Protein AF-A0A358EJN2-F1 (afdb_monomer)

Radius of gyration: 16.69 Å; Cα contacts (8 Å, |Δi|>4): 147; chains: 1; bounding box: 51×29×37 Å

Secondary structure (DSSP, 8-state):
--TT-TTEEEEEEEE-SS-EEEEEEEE-S------B-GGG-SS--SSPPB--PPP---------SS--EEEEEEEE-SSS--------------

Solvent-accessible surface area (backbone atoms only — not comparable to full-atom values): 6228 Å² total; per-residue (Å²): 53,52,80,72,19,47,58,14,25,39,32,45,33,39,40,54,90,87,52,74,37,62,30,64,38,69,41,74,62,58,57,69,68,70,74,42,64,69,93,74,53,92,58,91,75,92,70,84,72,46,60,85,80,78,90,76,88,57,77,72,70,76,78,75,93,77,77,61,50,77,46,82,40,71,78,39,55,75,40,90,52,60,68,86,85,89,82,86,82,90,78,89,79,135

Foldseek 3Di:
DAPPQAQWKKKKKKDPPVDIWMFIDGHRDDDDFDFDDCVVDPDDDPDDTDTPDDDDDRDDTDDDPDDTDIDMDTPDGRGDDRDDDDDDDDDDDD

Nearest PDB structures (foldseek):
  3ecq-assembly2_B  TM=7.148E-01  e=5.580E+00  Streptococcus pneumoniae R6
  3ecq-assembly1_A  TM=7.156E-01  e=8.319E+00  Streptococcus pneumoniae R6

pLDDT: mean 94.2, std 2.98, range [81.06, 98.19]

Structure (mmCIF, N/CA/C/O backbone):
data_AF-A0A358EJN2-F1
#
_entry.id   AF-A0A358EJN2-F1
#
loop_
_atom_site.group_PDB
_atom_site.id
_atom_site.type_symbol
_atom_site.label_atom_id
_atom_site.label_alt_id
_atom_site.label_comp_id
_atom_site.label_asym_id
_atom_site.label_entity_id
_atom_site.label_seq_id
_atom_site.pdbx_PDB_ins_code
_atom_site.Cartn_x
_atom_site.Cartn_y
_atom_site.Cartn_z
_atom_site.occupancy
_atom_site.B_iso_or_equiv
_atom_site.auth_seq_id
_atom_site.auth_comp_id
_atom_site.auth_asym_id
_atom_site.auth_atom_id
_atom_site.pdbx_PDB_model_num
ATOM 1 N N . LEU A 1 1 ? -6.645 1.590 6.924 1.00 88.88 1 LEU A N 1
ATOM 2 C CA . LEU A 1 1 ? -5.635 1.157 7.912 1.00 88.88 1 LEU A CA 1
ATOM 3 C C . LEU A 1 1 ? -6.368 0.971 9.229 1.00 88.88 1 LEU A C 1
ATOM 5 O O . LEU A 1 1 ? -7.004 1.938 9.638 1.00 88.88 1 LEU A O 1
ATOM 9 N N . PRO A 1 2 ? -6.369 -0.218 9.838 1.00 91.12 2 PRO A N 1
ATOM 10 C CA . PRO A 1 2 ? -7.015 -0.416 11.133 1.00 91.12 2 PRO A CA 1
ATOM 11 C C . PRO A 1 2 ? -6.390 0.459 12.226 1.00 91.12 2 PRO A C 1
ATOM 13 O O . PRO A 1 2 ? -5.247 0.906 12.103 1.00 91.12 2 PRO A O 1
ATOM 16 N N . LYS A 1 3 ? -7.147 0.735 13.289 1.00 92.12 3 LYS A N 1
ATOM 17 C CA . LYS A 1 3 ? -6.626 1.487 14.437 1.00 92.12 3 LYS A CA 1
ATOM 18 C C . LYS A 1 3 ? -5.578 0.651 15.184 1.00 92.12 3 LYS A C 1
ATOM 20 O O . LYS A 1 3 ? -5.843 -0.503 15.507 1.00 92.12 3 LYS A O 1
ATOM 25 N N . GLY A 1 4 ? -4.430 1.245 15.504 1.00 92.38 4 GLY A N 1
ATOM 26 C CA . GLY A 1 4 ? -3.290 0.578 16.146 1.00 92.38 4 GLY A CA 1
ATOM 27 C C . GLY A 1 4 ? -2.199 0.110 15.176 1.00 92.38 4 GLY A C 1
ATOM 28 O O . GLY A 1 4 ? -1.147 -0.323 15.636 1.00 92.38 4 GLY A O 1
ATOM 29 N N . ASP A 1 5 ? -2.428 0.215 13.864 1.00 93.31 5 ASP A N 1
ATOM 30 C CA . ASP A 1 5 ? -1.445 -0.116 12.823 1.00 93.31 5 ASP A CA 1
ATOM 31 C C . ASP A 1 5 ? -0.798 1.150 12.207 1.00 93.31 5 ASP A C 1
ATOM 33 O O . ASP A 1 5 ? -0.106 1.077 11.185 1.00 93.31 5 ASP A O 1
ATOM 37 N N . GLU A 1 6 ? -1.026 2.336 12.791 1.00 95.25 6 GLU A N 1
ATOM 38 C CA . GLU A 1 6 ? -0.398 3.591 12.367 1.00 95.25 6 GLU A CA 1
ATOM 39 C C . GLU A 1 6 ? 1.133 3.497 12.364 1.00 95.25 6 GLU A C 1
ATOM 41 O O . GLU A 1 6 ? 1.748 2.900 13.242 1.00 95.25 6 GLU A O 1
ATOM 46 N N . GLY A 1 7 ? 1.755 4.110 11.357 1.00 95.50 7 GLY A N 1
ATOM 47 C CA . GLY A 1 7 ? 3.193 3.994 11.112 1.00 95.50 7 GLY A CA 1
ATOM 48 C C . GLY A 1 7 ? 3.559 2.840 10.178 1.00 95.50 7 GLY A C 1
ATOM 49 O O . GLY A 1 7 ? 4.719 2.724 9.800 1.00 95.50 7 GLY A O 1
ATOM 50 N N . THR A 1 8 ? 2.589 2.028 9.739 1.00 96.88 8 THR A N 1
ATOM 51 C CA . THR A 1 8 ? 2.814 1.003 8.709 1.00 96.88 8 THR A CA 1
ATOM 52 C C . THR A 1 8 ? 3.477 1.604 7.467 1.00 96.88 8 THR A C 1
ATOM 54 O O . THR A 1 8 ? 2.940 2.530 6.849 1.00 96.88 8 THR A O 1
ATOM 57 N N . ALA A 1 9 ? 4.625 1.053 7.073 1.00 97.31 9 ALA A N 1
ATOM 58 C CA . ALA A 1 9 ? 5.371 1.470 5.891 1.00 97.31 9 ALA A CA 1
ATOM 59 C C . ALA A 1 9 ? 5.157 0.473 4.751 1.00 97.31 9 ALA A C 1
ATOM 61 O O . ALA A 1 9 ? 5.353 -0.731 4.914 1.00 97.31 9 ALA A O 1
ATOM 62 N N . VAL A 1 10 ? 4.770 0.970 3.578 1.00 97.12 10 VAL A N 1
ATOM 63 C CA . VAL A 1 10 ? 4.429 0.144 2.414 1.00 97.12 10 VAL A CA 1
ATOM 64 C C . VAL A 1 10 ? 5.190 0.638 1.202 1.00 97.12 10 VAL A C 1
ATOM 66 O O . VAL A 1 10 ? 5.200 1.831 0.907 1.00 97.12 10 VAL A O 1
ATOM 69 N N . GLN A 1 11 ? 5.791 -0.294 0.479 1.00 97.88 11 GLN A N 1
ATOM 70 C CA . GLN A 1 11 ? 6.533 -0.043 -0.740 1.00 97.88 11 GLN A CA 1
ATOM 71 C C . GLN A 1 11 ? 5.833 -0.685 -1.932 1.00 97.88 11 GLN A C 1
ATOM 73 O O . GLN A 1 11 ? 5.416 -1.840 -1.865 1.00 97.88 11 GLN A O 1
ATOM 78 N N . ILE A 1 12 ? 5.746 0.059 -3.033 1.00 97.56 12 ILE A N 1
ATOM 79 C CA . ILE A 1 12 ? 5.513 -0.503 -4.362 1.00 97.56 12 ILE A CA 1
ATOM 80 C C . ILE A 1 12 ? 6.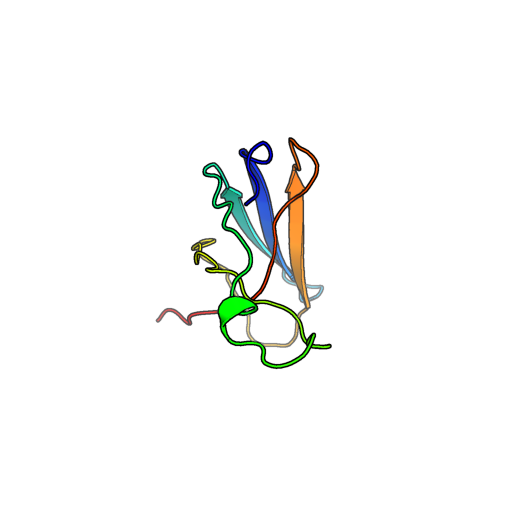852 -0.484 -5.100 1.00 97.56 12 ILE A C 1
ATOM 82 O O . ILE A 1 12 ? 7.498 0.563 -5.189 1.00 97.56 12 ILE A O 1
ATOM 86 N N . SER A 1 13 ? 7.290 -1.635 -5.594 1.00 97.94 13 SER A N 1
ATOM 87 C CA . SER A 1 13 ? 8.493 -1.765 -6.414 1.00 97.94 13 SER A CA 1
ATOM 88 C C . SER A 1 13 ? 8.159 -2.329 -7.787 1.00 97.94 13 SER A C 1
ATOM 90 O O . SER A 1 13 ? 7.190 -3.066 -7.948 1.00 97.94 13 SER A O 1
ATOM 92 N N . TYR A 1 14 ? 8.958 -1.956 -8.778 1.00 98.19 14 TYR A N 1
ATOM 93 C CA . TYR A 1 14 ? 8.939 -2.468 -10.138 1.00 98.19 14 TYR A CA 1
ATOM 94 C C . TYR A 1 14 ? 10.310 -3.057 -10.452 1.00 98.19 14 TYR A C 1
ATOM 96 O O . TYR A 1 14 ? 11.311 -2.364 -10.273 1.00 98.19 14 TYR A O 1
ATOM 104 N N . ASP A 1 15 ? 10.359 -4.301 -10.918 1.00 98.06 15 ASP A N 1
ATOM 105 C CA . ASP A 1 15 ? 11.606 -5.007 -11.224 1.00 98.06 15 ASP A CA 1
ATOM 106 C C . ASP A 1 15 ? 11.547 -5.680 -12.605 1.00 98.06 15 ASP A C 1
ATOM 108 O O . ASP A 1 15 ? 10.616 -6.424 -12.916 1.00 98.06 15 ASP A O 1
ATOM 112 N N . MET A 1 16 ? 12.548 -5.405 -13.441 1.00 97.69 16 MET A N 1
ATOM 113 C CA . MET A 1 16 ? 12.736 -5.970 -14.783 1.00 97.69 16 MET A CA 1
ATOM 114 C C . MET A 1 16 ? 13.979 -6.878 -14.885 1.00 97.69 16 MET A C 1
ATOM 116 O O . MET A 1 16 ? 14.374 -7.251 -15.988 1.00 97.69 16 MET A O 1
ATOM 120 N N . GLY A 1 17 ? 14.661 -7.178 -13.777 1.00 97.00 17 GLY A N 1
ATOM 121 C CA . GLY A 1 17 ? 15.911 -7.948 -13.707 1.00 97.00 17 GLY A CA 1
ATOM 122 C C . GLY A 1 17 ? 17.183 -7.133 -13.983 1.00 97.00 17 GLY A C 1
ATOM 123 O O . GLY A 1 17 ? 18.222 -7.397 -13.388 1.00 97.00 17 GLY A O 1
ATOM 124 N N . TYR A 1 18 ? 17.112 -6.114 -14.844 1.00 95.88 18 TYR A N 1
ATOM 125 C CA . TYR A 1 18 ? 18.217 -5.174 -15.132 1.00 95.88 18 TYR A CA 1
ATOM 126 C C . TYR A 1 18 ? 17.903 -3.724 -14.733 1.00 95.88 18 TYR A C 1
ATOM 128 O O . TYR A 1 18 ? 18.736 -2.827 -14.868 1.00 95.88 18 TYR A O 1
ATOM 136 N N . TYR A 1 19 ? 16.672 -3.467 -14.296 1.00 97.56 19 TYR A N 1
ATOM 137 C CA . TYR A 1 19 ? 16.214 -2.167 -13.834 1.00 97.56 19 TYR A CA 1
ATOM 138 C C . TYR A 1 19 ? 15.192 -2.367 -12.726 1.00 97.56 19 TYR A C 1
ATOM 140 O O . TYR A 1 19 ? 14.258 -3.151 -12.889 1.00 97.56 19 TYR A O 1
ATOM 148 N N . SER A 1 20 ? 15.344 -1.605 -11.648 1.00 97.25 20 SER A N 1
ATOM 149 C CA . SER A 1 20 ? 14.383 -1.567 -10.558 1.00 97.25 20 SER A CA 1
ATOM 150 C C . SER A 1 20 ? 14.064 -0.133 -10.159 1.00 97.25 20 SER A C 1
ATOM 152 O O . SER A 1 20 ? 14.948 0.728 -10.133 1.00 97.25 20 SER A O 1
ATOM 154 N N . SER A 1 21 ? 12.817 0.117 -9.789 1.00 97.88 21 SER A N 1
ATOM 155 C CA . SER A 1 21 ? 12.390 1.356 -9.145 1.00 97.88 21 SER A CA 1
ATOM 156 C C . SER A 1 21 ? 11.431 1.036 -8.008 1.00 97.88 21 SER A C 1
ATOM 158 O O . SER A 1 21 ? 10.782 -0.008 -8.001 1.00 97.88 21 SER A O 1
ATOM 160 N N . ALA A 1 22 ? 11.356 1.910 -7.012 1.00 97.94 22 ALA A N 1
ATOM 161 C CA . ALA A 1 22 ? 10.440 1.735 -5.900 1.00 97.94 22 ALA A CA 1
ATOM 162 C C . ALA A 1 22 ? 10.040 3.086 -5.318 1.00 97.94 22 ALA A C 1
ATOM 164 O O . ALA A 1 22 ? 10.797 4.053 -5.400 1.00 97.94 22 ALA A O 1
ATOM 165 N N . THR A 1 23 ? 8.867 3.129 -4.698 1.00 98.06 23 THR A N 1
ATOM 166 C CA . THR A 1 23 ? 8.449 4.235 -3.836 1.00 98.06 23 THR A CA 1
ATOM 167 C C . THR A 1 23 ? 7.791 3.682 -2.584 1.00 98.06 23 THR A C 1
ATOM 169 O O . THR A 1 23 ? 7.129 2.641 -2.622 1.00 98.06 23 THR A O 1
ATOM 172 N N . THR A 1 24 ? 7.990 4.379 -1.473 1.00 97.88 24 THR A N 1
ATOM 173 C CA . THR A 1 24 ? 7.523 3.973 -0.149 1.00 97.88 24 THR A CA 1
ATOM 174 C C . THR A 1 24 ? 6.647 5.072 0.431 1.00 97.88 24 THR A C 1
ATOM 176 O O . THR A 1 24 ? 6.957 6.255 0.305 1.00 97.88 24 THR A O 1
ATOM 179 N N . VAL A 1 25 ? 5.569 4.681 1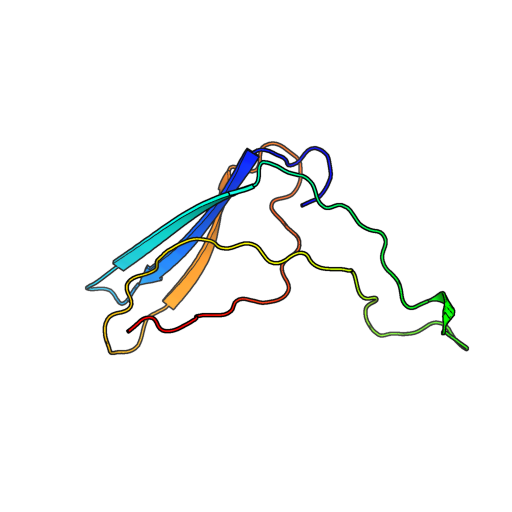.105 1.00 97.00 25 VAL A N 1
ATOM 180 C CA . VAL A 1 25 ? 4.717 5.583 1.880 1.00 97.00 25 VAL A CA 1
ATOM 181 C C . VAL A 1 25 ? 4.529 5.037 3.289 1.00 97.00 25 VAL A C 1
ATOM 183 O O . VAL A 1 25 ? 4.361 3.832 3.480 1.00 97.00 25 VAL A O 1
ATOM 186 N N . THR A 1 26 ? 4.519 5.935 4.270 1.00 97.00 26 THR A N 1
ATOM 187 C CA . THR A 1 26 ? 4.171 5.609 5.656 1.00 97.00 26 THR A CA 1
ATOM 188 C C . THR A 1 26 ? 2.740 6.045 5.943 1.00 97.00 26 THR A C 1
ATOM 190 O O . THR A 1 26 ? 2.356 7.198 5.725 1.00 97.00 26 THR A O 1
ATOM 193 N N . LEU A 1 27 ? 1.930 5.114 6.434 1.00 95.31 27 LEU A N 1
ATOM 194 C CA . LEU A 1 27 ? 0.518 5.311 6.723 1.00 95.31 27 LEU A CA 1
ATOM 195 C C . LEU A 1 27 ? 0.338 5.737 8.183 1.00 95.31 27 LEU A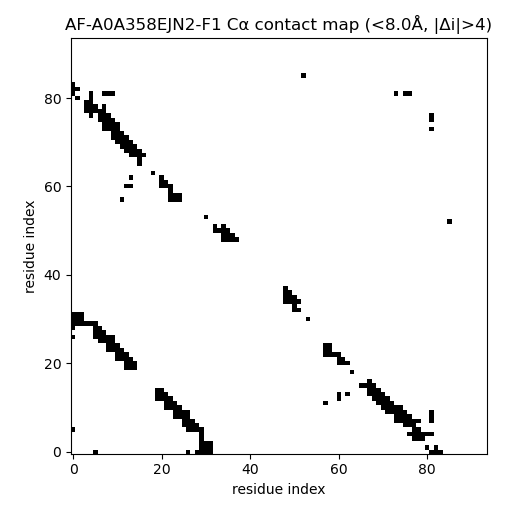 C 1
ATOM 197 O O . LEU A 1 27 ? 0.198 4.916 9.081 1.00 95.31 27 LEU A O 1
ATOM 201 N N . ASN A 1 28 ? 0.316 7.047 8.425 1.00 94.81 28 ASN A N 1
ATOM 202 C CA . ASN A 1 28 ? 0.259 7.608 9.785 1.00 94.81 28 ASN A CA 1
ATOM 203 C C . ASN A 1 28 ? -1.159 7.853 10.320 1.00 94.81 28 ASN A C 1
ATOM 205 O O . ASN A 1 28 ? -1.324 8.391 11.411 1.00 94.81 28 ASN A O 1
ATOM 209 N N . LYS A 1 29 ? -2.197 7.544 9.538 1.00 94.00 29 LYS A N 1
ATOM 210 C CA . LYS A 1 29 ? -3.591 7.772 9.929 1.00 94.00 29 LYS A CA 1
ATOM 211 C C . LYS A 1 29 ? -4.396 6.503 9.725 1.00 94.00 29 LYS A C 1
ATOM 213 O O . LYS A 1 29 ? -4.491 6.012 8.597 1.00 94.00 29 LYS A O 1
ATOM 218 N N . ALA A 1 30 ? -5.018 6.025 10.799 1.00 93.75 30 ALA A N 1
ATOM 219 C CA . ALA A 1 30 ? -6.030 4.993 10.700 1.00 93.75 30 ALA A CA 1
ATOM 220 C C . ALA A 1 30 ? -7.228 5.478 9.866 1.00 93.75 30 ALA A C 1
ATOM 222 O O . ALA A 1 30 ? -7.587 6.656 9.826 1.00 93.75 30 ALA A O 1
ATOM 223 N N . HIS A 1 31 ? -7.831 4.522 9.178 1.00 94.31 31 HIS A N 1
ATOM 224 C CA . HIS A 1 31 ? -9.090 4.617 8.457 1.00 94.31 31 HIS A CA 1
ATOM 225 C C . HIS A 1 31 ? -9.756 3.259 8.624 1.00 94.31 31 HIS A C 1
ATOM 227 O O . HIS A 1 31 ? -9.591 2.367 7.785 1.00 94.31 31 HIS A O 1
ATOM 233 N N . ASP A 1 32 ? -10.376 3.100 9.787 1.00 91.12 32 ASP A N 1
ATOM 234 C CA . ASP A 1 32 ? -11.074 1.896 10.204 1.00 91.12 32 ASP A CA 1
ATOM 235 C C . ASP A 1 32 ? -12.571 2.178 10.114 1.00 91.12 32 ASP A C 1
ATOM 237 O O . ASP A 1 32 ? -13.102 3.033 10.827 1.00 91.12 32 ASP A O 1
ATOM 241 N N . VAL A 1 33 ? -13.219 1.543 9.143 1.00 91.94 33 VAL A N 1
ATOM 242 C CA . VAL A 1 33 ? -14.626 1.771 8.817 1.00 91.94 33 VAL A CA 1
ATOM 243 C C . VAL A 1 33 ? -15.363 0.437 8.809 1.00 91.94 33 VAL A C 1
ATOM 245 O O . VAL A 1 33 ? -14.814 -0.565 8.330 1.00 91.94 33 VAL A O 1
ATOM 248 N N . PRO A 1 34 ? -16.606 0.399 9.317 1.00 91.25 34 PRO A N 1
ATOM 249 C CA . PRO A 1 34 ? -17.393 -0.820 9.316 1.00 91.25 34 PRO A CA 1
ATOM 250 C C . PRO A 1 34 ? -17.657 -1.296 7.885 1.00 91.25 34 PRO A C 1
ATOM 252 O O . PRO A 1 34 ? -17.731 -0.511 6.935 1.00 91.25 34 PRO A 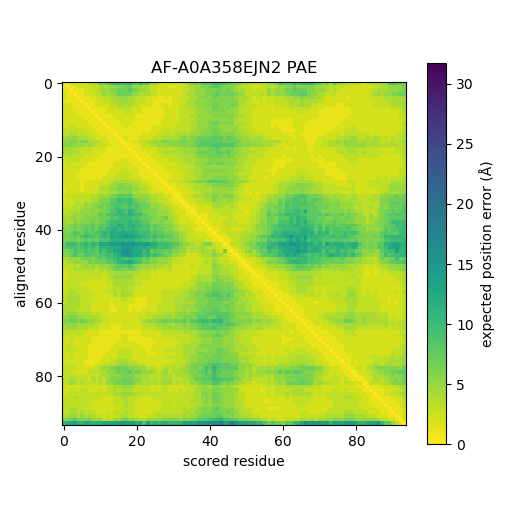O 1
ATOM 255 N N . VAL A 1 35 ? -17.820 -2.610 7.737 1.00 92.00 35 VAL A N 1
ATOM 256 C CA . VAL A 1 35 ? -18.382 -3.183 6.512 1.00 92.00 35 VAL A CA 1
ATOM 257 C C . VAL A 1 35 ? -19.841 -2.751 6.367 1.00 92.00 35 VAL A C 1
ATOM 259 O O . VAL A 1 35 ? -20.555 -2.615 7.358 1.00 92.00 35 VAL A O 1
ATOM 262 N N . ARG A 1 36 ? -20.287 -2.545 5.128 1.00 90.69 36 ARG A N 1
ATOM 263 C CA . ARG A 1 36 ? -21.663 -2.165 4.794 1.00 90.69 36 ARG A CA 1
ATOM 264 C C . ARG A 1 36 ? -22.221 -3.013 3.658 1.00 90.69 36 ARG A C 1
ATOM 266 O O . ARG A 1 36 ? -21.482 -3.686 2.930 1.00 90.69 36 ARG A O 1
ATOM 273 N N . GLY A 1 37 ? -23.531 -2.939 3.482 1.00 89.88 37 GLY A N 1
ATOM 274 C CA . GLY A 1 37 ? -24.289 -3.606 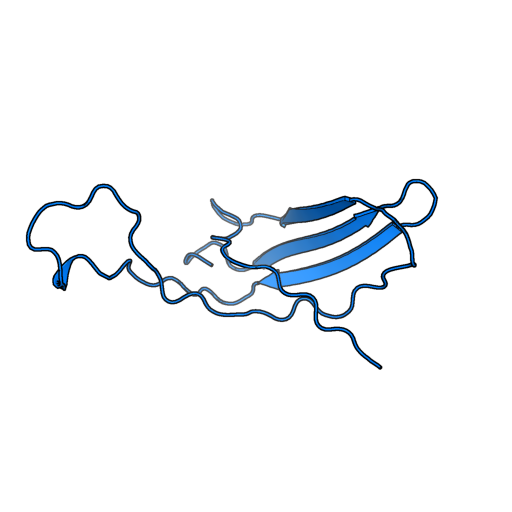2.436 1.00 89.88 37 GLY A CA 1
ATOM 275 C C . GLY A 1 37 ? -25.305 -4.598 2.989 1.00 89.88 37 GLY A C 1
ATOM 276 O O . GLY A 1 37 ? -26.304 -4.823 2.309 1.00 89.88 37 GLY A O 1
ATOM 277 N N . GLN A 1 38 ? -25.081 -5.155 4.185 1.00 91.62 38 GLN A N 1
ATOM 278 C CA . GLN A 1 38 ? -25.979 -6.129 4.820 1.00 91.62 38 GLN A CA 1
ATOM 279 C C . GLN A 1 38 ? -27.380 -5.557 5.066 1.00 91.62 38 GLN A C 1
ATOM 281 O O . GLN A 1 38 ? -28.364 -6.279 5.005 1.00 91.62 38 GLN A O 1
ATOM 286 N N . GLU A 1 39 ? -27.494 -4.250 5.289 1.00 91.62 39 GLU A N 1
ATOM 287 C CA . GLU A 1 39 ? -28.767 -3.552 5.475 1.00 91.62 39 GLU A CA 1
ATOM 288 C C . GLU A 1 39 ? -29.725 -3.679 4.277 1.00 91.62 39 GLU A C 1
ATOM 290 O O . GLU A 1 39 ? -30.925 -3.474 4.426 1.00 91.62 39 GLU A O 1
ATOM 295 N N . ASN A 1 40 ? -29.207 -4.050 3.101 1.00 90.88 40 ASN A N 1
ATOM 296 C CA . ASN A 1 40 ? -29.989 -4.261 1.882 1.00 90.88 40 ASN A CA 1
ATOM 297 C C . ASN A 1 40 ? -30.264 -5.749 1.595 1.00 90.88 40 ASN A C 1
ATOM 299 O O . ASN A 1 40 ? -30.886 -6.075 0.581 1.00 90.88 40 ASN A O 1
ATOM 303 N N . ASP A 1 41 ? -29.785 -6.660 2.448 1.00 92.62 41 ASP A N 1
ATOM 304 C CA . ASP A 1 41 ? -29.950 -8.097 2.250 1.00 92.62 41 ASP A CA 1
ATOM 305 C C . ASP A 1 41 ? -31.359 -8.566 2.584 1.00 92.62 41 ASP A C 1
ATOM 307 O O . ASP A 1 41 ? -31.874 -8.355 3.679 1.00 92.62 41 ASP A O 1
ATOM 311 N N . ARG A 1 42 ? -31.961 -9.296 1.643 1.00 93.12 42 ARG A N 1
ATOM 312 C CA . ARG A 1 42 ? -33.201 -10.053 1.881 1.00 93.12 42 ARG A CA 1
ATOM 313 C C . ARG A 1 42 ? -32.926 -11.461 2.406 1.00 93.12 42 ARG A C 1
ATOM 315 O O . ARG A 1 42 ? -33.787 -12.065 3.034 1.00 93.12 42 ARG A O 1
ATOM 322 N N . VAL A 1 43 ? -31.733 -11.979 2.127 1.00 93.62 43 VAL A N 1
ATOM 323 C CA . VAL A 1 43 ? -31.210 -13.272 2.578 1.00 93.62 43 VAL A CA 1
ATOM 324 C C . VAL A 1 43 ? -29.726 -13.110 2.872 1.00 93.62 43 VAL A C 1
ATOM 326 O O . VAL A 1 43 ? -29.081 -12.217 2.327 1.00 93.62 43 VAL A O 1
ATOM 329 N N . LYS A 1 44 ? -29.164 -13.980 3.713 1.00 90.88 44 LYS A N 1
ATOM 330 C CA . LYS A 1 44 ? -27.725 -13.975 3.983 1.00 90.88 44 LYS A CA 1
ATOM 331 C C . LYS A 1 44 ? -26.953 -14.177 2.673 1.00 90.88 44 LYS A C 1
ATOM 333 O 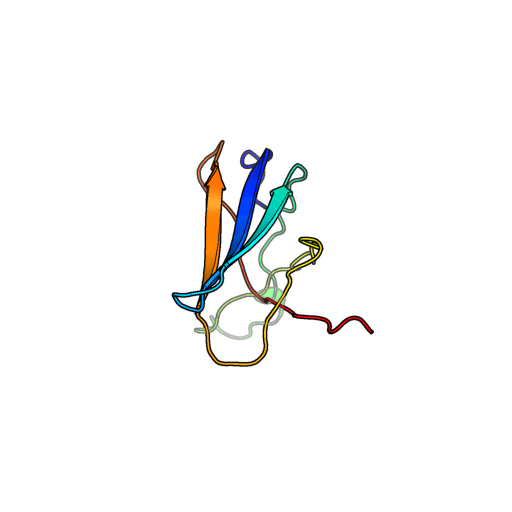O . LYS A 1 44 ? -27.095 -15.221 2.039 1.00 90.88 44 LYS A O 1
ATOM 338 N N . ARG A 1 45 ? -26.150 -13.185 2.287 1.00 92.12 45 ARG A N 1
ATOM 339 C CA . ARG A 1 45 ? -25.336 -13.229 1.066 1.00 92.12 45 ARG A CA 1
ATOM 340 C C . ARG A 1 45 ? -24.130 -14.163 1.193 1.00 92.12 45 ARG A C 1
ATOM 342 O O . ARG A 1 45 ? -23.650 -14.425 2.299 1.00 92.12 45 ARG A O 1
ATOM 349 N N . MET A 1 46 ? -23.643 -14.634 0.048 1.00 91.12 46 MET A N 1
ATOM 350 C CA . MET A 1 46 ? -22.396 -15.406 -0.086 1.00 91.12 46 MET A CA 1
ATOM 351 C C . MET A 1 46 ? -21.221 -14.510 -0.507 1.00 91.12 46 MET A C 1
ATOM 353 O O . MET A 1 46 ? -20.058 -14.872 -0.349 1.00 91.12 46 MET A O 1
ATOM 357 N N . GLU A 1 47 ? -21.530 -13.338 -1.051 1.00 89.12 47 GLU A N 1
ATOM 358 C CA . 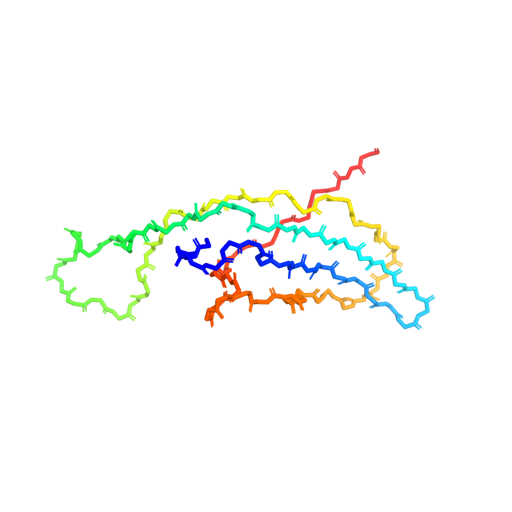GLU A 1 47 ? -20.598 -12.341 -1.546 1.00 89.12 47 GLU A CA 1
ATOM 359 C C . GLU A 1 47 ? -20.010 -11.491 -0.415 1.00 89.12 47 GLU A C 1
ATOM 361 O O . GLU A 1 47 ? -20.610 -11.294 0.645 1.00 89.12 47 GLU A O 1
ATOM 366 N N . SER A 1 48 ? -18.836 -10.915 -0.671 1.00 87.50 48 SER A N 1
ATOM 367 C CA . SER A 1 48 ? -18.171 -10.022 0.274 1.00 87.50 48 SER A CA 1
ATOM 368 C C . SER A 1 48 ? -18.933 -8.709 0.472 1.00 87.50 48 SER A C 1
ATOM 370 O O . SER A 1 48 ? -19.439 -8.097 -0.471 1.00 87.50 48 SER A O 1
ATOM 372 N N . TYR A 1 49 ? -18.941 -8.223 1.712 1.00 89.88 49 TYR A N 1
ATOM 373 C CA . TYR A 1 49 ? -19.356 -6.858 2.023 1.00 89.88 49 TYR A CA 1
ATOM 374 C C . TYR A 1 49 ? -18.340 -5.832 1.518 1.00 89.88 49 TYR A C 1
ATOM 376 O O . TYR A 1 49 ? -17.185 -6.149 1.225 1.00 89.88 49 TYR A O 1
ATOM 384 N N . VAL A 1 50 ? -18.769 -4.574 1.443 1.00 90.25 50 VAL A N 1
ATOM 385 C CA . VAL A 1 50 ? -17.914 -3.468 1.003 1.00 90.25 50 VAL A CA 1
ATOM 386 C C . VAL A 1 50 ? -17.532 -2.580 2.178 1.00 90.25 50 VAL A C 1
ATOM 388 O O . VAL A 1 50 ? -18.293 -2.418 3.127 1.00 90.25 50 VAL A O 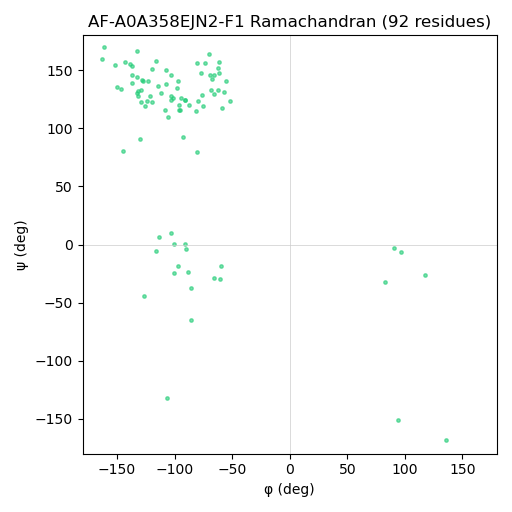1
ATOM 391 N N . LYS A 1 51 ? -16.356 -1.966 2.087 1.00 92.25 51 LYS A N 1
ATOM 392 C CA . LYS A 1 51 ? -15.913 -0.888 2.975 1.00 92.25 51 LYS A CA 1
ATOM 393 C C . LYS A 1 51 ? -15.731 0.391 2.177 1.00 92.25 51 LYS A C 1
ATOM 395 O O . LYS A 1 51 ? -15.537 0.351 0.957 1.00 92.25 51 LYS A O 1
ATOM 400 N N . ASP A 1 52 ? -15.782 1.519 2.867 1.00 92.81 52 ASP A N 1
ATOM 401 C CA . ASP A 1 52 ? -15.468 2.813 2.273 1.00 92.81 52 ASP A CA 1
ATOM 402 C C . ASP A 1 52 ? -13.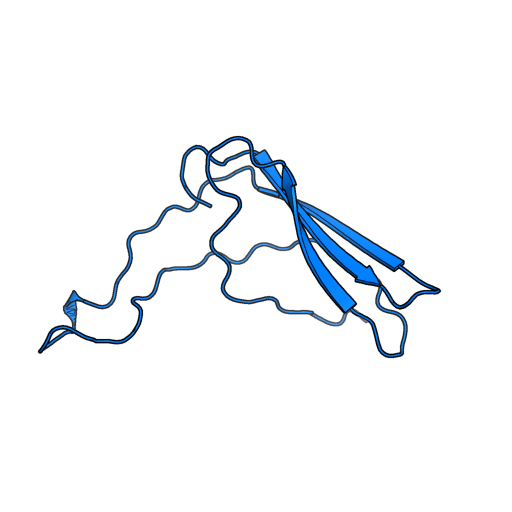945 3.013 2.221 1.00 92.81 52 ASP A C 1
ATOM 404 O O . ASP A 1 52 ? -13.343 3.604 3.114 1.00 92.81 52 ASP A O 1
ATOM 408 N N . PHE A 1 53 ? -13.290 2.407 1.227 1.00 92.75 53 PHE A N 1
ATOM 409 C CA . PHE A 1 53 ? -11.833 2.460 1.080 1.00 92.75 53 PHE A CA 1
ATOM 410 C C . PHE A 1 53 ? -11.358 3.881 0.770 1.00 92.75 53 PHE A C 1
ATOM 412 O O . PHE A 1 53 ? -11.811 4.505 -0.187 1.00 92.75 53 PHE A O 1
ATOM 419 N N . LYS A 1 54 ? -10.368 4.357 1.528 1.00 93.06 54 LYS A N 1
ATOM 420 C CA . LYS A 1 54 ? -9.752 5.665 1.309 1.00 93.06 54 LYS A CA 1
ATOM 421 C C . LYS A 1 54 ? -8.544 5.560 0.366 1.00 93.06 54 LYS A C 1
ATOM 423 O O . LYS A 1 54 ? -7.622 4.804 0.678 1.00 93.06 54 LYS A O 1
ATOM 428 N N . PRO A 1 55 ? -8.503 6.314 -0.749 1.00 94.38 55 PRO A N 1
ATOM 429 C CA . PRO A 1 55 ? -7.341 6.331 -1.631 1.00 94.38 55 PRO A CA 1
ATOM 430 C C . PRO A 1 55 ? -6.150 7.028 -0.962 1.00 94.38 55 PRO A C 1
ATOM 432 O O . PRO A 1 55 ? -6.316 8.001 -0.223 1.00 94.38 55 PRO A O 1
ATOM 435 N N . ILE A 1 56 ? -4.942 6.542 -1.253 1.00 93.88 56 ILE A N 1
ATOM 436 C CA . ILE A 1 56 ? -3.680 7.107 -0.763 1.00 93.88 56 ILE A CA 1
ATOM 437 C C . ILE A 1 56 ? -2.717 7.226 -1.942 1.00 93.88 56 ILE A C 1
ATOM 439 O O . ILE A 1 56 ? -2.530 6.271 -2.693 1.00 93.88 56 ILE A O 1
ATOM 443 N N . SER A 1 57 ? -2.108 8.402 -2.105 1.00 94.50 57 SER A N 1
ATOM 444 C CA . SER A 1 57 ? -1.033 8.595 -3.079 1.00 94.50 57 SER A CA 1
ATOM 445 C C . SER A 1 57 ? 0.278 8.057 -2.508 1.00 94.50 57 SER A C 1
ATOM 447 O O . SER A 1 57 ? 0.698 8.484 -1.435 1.00 94.50 57 SER A O 1
ATOM 449 N N . MET A 1 58 ? 0.918 7.129 -3.223 1.00 94.69 58 MET A N 1
ATOM 450 C CA . MET A 1 58 ? 2.220 6.554 -2.843 1.00 94.69 58 MET A CA 1
ATOM 451 C C . MET A 1 58 ? 3.418 7.336 -3.411 1.00 94.69 58 MET A C 1
ATOM 453 O O . MET A 1 58 ? 4.566 6.993 -3.134 1.00 94.69 58 MET A O 1
ATOM 457 N N . GLY A 1 59 ? 3.162 8.367 -4.221 1.00 95.12 59 GLY A N 1
ATOM 458 C CA . GLY A 1 59 ? 4.192 9.151 -4.899 1.00 95.12 59 GLY A CA 1
ATOM 459 C C . GLY A 1 59 ? 4.496 8.660 -6.314 1.00 95.12 59 GLY A C 1
ATOM 460 O O . GLY A 1 59 ? 3.617 8.153 -7.011 1.00 95.12 59 GLY A O 1
ATOM 461 N N . LEU A 1 60 ? 5.735 8.879 -6.753 1.00 96.25 60 LEU A N 1
ATOM 462 C CA . LEU A 1 60 ? 6.175 8.645 -8.126 1.00 96.25 60 LEU A CA 1
ATOM 463 C C . LEU A 1 60 ? 6.882 7.299 -8.257 1.00 96.25 60 LEU A C 1
ATOM 465 O O . LEU A 1 60 ? 7.755 6.973 -7.458 1.00 96.25 60 LEU A O 1
ATOM 469 N N . LEU A 1 61 ? 6.544 6.548 -9.302 1.00 96.50 61 LEU A N 1
ATOM 470 C CA . LEU A 1 61 ? 7.212 5.301 -9.652 1.00 96.50 61 LEU A CA 1
ATOM 471 C C . LEU A 1 61 ? 7.670 5.376 -11.107 1.00 96.50 61 LEU A C 1
ATOM 473 O O . LEU A 1 61 ? 6.853 5.515 -12.016 1.00 96.50 61 LEU A O 1
ATOM 477 N N . ASN A 1 62 ? 8.979 5.279 -11.325 1.00 96.38 62 ASN A N 1
ATOM 478 C CA . ASN A 1 62 ? 9.558 5.333 -12.663 1.00 96.38 62 ASN A CA 1
ATOM 479 C C . ASN A 1 62 ? 9.455 3.966 -13.339 1.00 96.38 62 ASN A C 1
ATOM 481 O O . ASN A 1 62 ? 10.084 3.002 -12.906 1.00 96.38 62 ASN A O 1
ATOM 485 N N . LEU A 1 63 ? 8.684 3.883 -14.418 1.00 95.69 63 LEU A N 1
ATOM 486 C CA . LEU A 1 63 ? 8.500 2.653 -15.183 1.00 95.69 63 LEU A CA 1
ATOM 487 C C . LEU A 1 63 ? 9.219 2.780 -16.524 1.00 95.69 63 LEU A C 1
ATOM 489 O O . LEU A 1 63 ? 8.859 3.615 -17.352 1.00 95.69 63 LEU A O 1
ATOM 493 N N . LYS A 1 64 ? 10.235 1.943 -16.748 1.00 95.75 64 LYS A N 1
ATOM 494 C CA . LYS A 1 64 ? 10.837 1.797 -18.078 1.00 95.75 64 LYS A CA 1
ATOM 495 C C . LYS A 1 64 ? 9.940 0.942 -18.970 1.00 95.75 64 LYS A C 1
ATOM 497 O O . LYS A 1 64 ? 9.280 0.020 -18.493 1.00 95.75 64 LYS A O 1
ATOM 502 N N . GLN A 1 65 ? 9.952 1.237 -20.270 1.00 95.38 65 GLN A N 1
ATOM 503 C CA . GLN A 1 65 ? 9.237 0.446 -21.267 1.00 95.38 65 GLN A CA 1
ATOM 504 C C . GLN A 1 65 ? 9.685 -1.019 -21.216 1.00 95.38 65 GLN A C 1
ATOM 506 O O . GLN A 1 65 ? 10.878 -1.313 -21.258 1.00 95.38 65 GLN A O 1
ATOM 511 N N . GLY A 1 66 ? 8.713 -1.928 -21.173 1.00 95.12 66 GLY A N 1
ATOM 512 C CA . GLY A 1 66 ? 8.930 -3.369 -21.187 1.00 95.12 66 GLY A CA 1
ATOM 513 C C . GLY A 1 66 ? 8.064 -4.079 -20.154 1.00 95.12 66 GLY A C 1
ATOM 514 O O . GLY A 1 66 ? 7.127 -3.500 -19.608 1.00 95.12 66 GLY A O 1
ATOM 515 N N . LYS A 1 67 ? 8.368 -5.356 -19.917 1.00 96.75 67 LYS A N 1
ATOM 516 C CA . LYS A 1 67 ? 7.707 -6.173 -18.896 1.00 96.75 67 LYS A CA 1
ATOM 517 C C . LYS A 1 67 ? 8.549 -6.183 -17.625 1.00 96.75 67 LYS A C 1
ATOM 519 O O . LYS A 1 67 ? 9.766 -6.318 -17.700 1.00 96.75 67 LYS A O 1
ATOM 524 N N . GLY A 1 68 ? 7.885 -6.114 -16.482 1.00 96.44 68 GLY A N 1
ATOM 525 C CA . GLY A 1 68 ? 8.494 -6.273 -15.169 1.00 96.44 68 GLY A CA 1
ATOM 526 C C . GLY A 1 68 ? 7.435 -6.601 -14.125 1.00 96.44 68 GLY A C 1
ATOM 527 O O . GLY A 1 68 ? 6.234 -6.544 -14.401 1.00 96.44 68 GLY A O 1
ATOM 528 N N . VAL A 1 69 ? 7.884 -6.970 -12.934 1.00 98.06 69 VAL A N 1
ATOM 529 C CA . VAL A 1 69 ? 7.034 -7.369 -11.815 1.00 98.06 69 VAL A CA 1
ATOM 530 C C . VAL A 1 69 ? 6.780 -6.162 -10.926 1.00 98.06 69 VAL A C 1
ATOM 532 O O . VAL A 1 69 ? 7.725 -5.530 -10.461 1.00 98.06 69 VAL A O 1
ATOM 535 N N . LEU A 1 70 ? 5.507 -5.859 -10.669 1.00 97.50 70 LEU A N 1
ATOM 536 C CA . LEU A 1 70 ? 5.110 -4.919 -9.624 1.00 97.50 70 LEU A CA 1
ATOM 537 C C . LEU A 1 70 ? 4.874 -5.675 -8.318 1.00 97.50 70 LEU A C 1
ATOM 539 O O . LEU A 1 70 ? 4.048 -6.585 -8.274 1.00 97.50 70 LEU A O 1
ATOM 543 N N . THR A 1 71 ? 5.565 -5.277 -7.254 1.00 97.56 71 THR A N 1
ATOM 544 C CA . THR A 1 71 ? 5.430 -5.878 -5.923 1.00 97.56 71 THR A CA 1
ATOM 545 C C . THR A 1 71 ? 4.966 -4.829 -4.928 1.00 97.56 71 THR A C 1
ATOM 547 O O . THR A 1 71 ? 5.631 -3.815 -4.740 1.00 97.56 71 THR A O 1
ATOM 550 N N . LEU A 1 72 ? 3.838 -5.083 -4.264 1.00 96.50 72 LEU A N 1
ATOM 551 C CA . LEU A 1 72 ? 3.404 -4.318 -3.099 1.00 96.50 72 LEU A CA 1
ATOM 552 C C . LEU A 1 72 ? 3.849 -5.063 -1.839 1.00 96.50 72 LEU A C 1
ATOM 554 O O . LEU A 1 72 ? 3.457 -6.210 -1.629 1.00 96.50 72 LEU A O 1
ATOM 558 N N . LYS A 1 73 ? 4.666 -4.421 -1.005 1.00 96.62 73 LYS A N 1
ATOM 559 C CA . LYS A 1 73 ? 5.254 -5.030 0.190 1.00 96.62 73 LYS A CA 1
ATOM 560 C C . LYS A 1 73 ? 5.092 -4.118 1.400 1.00 96.62 73 LYS A C 1
ATOM 562 O O . LYS A 1 73 ? 5.431 -2.941 1.338 1.00 96.62 73 LYS A O 1
ATOM 567 N N . ALA A 1 74 ? 4.624 -4.673 2.514 1.00 96.25 74 ALA A N 1
ATOM 568 C CA . ALA A 1 74 ? 4.744 -4.017 3.811 1.00 96.25 74 ALA A CA 1
ATOM 569 C C . ALA A 1 74 ? 6.194 -4.154 4.297 1.00 96.25 74 ALA A C 1
ATOM 571 O O . ALA A 1 74 ? 6.705 -5.268 4.417 1.00 96.25 74 ALA A O 1
ATOM 572 N N . LEU A 1 75 ? 6.866 -3.025 4.503 1.00 97.38 75 LEU A N 1
ATOM 573 C CA . LEU A 1 75 ? 8.224 -2.973 5.040 1.00 97.38 75 LEU A CA 1
ATOM 574 C C . LEU A 1 75 ? 8.209 -2.996 6.567 1.00 97.38 75 LEU A C 1
ATOM 576 O O . LEU A 1 75 ? 9.045 -3.661 7.167 1.00 97.38 75 LEU A O 1
ATOM 580 N N . GLU A 1 76 ? 7.232 -2.320 7.173 1.00 96.69 76 GLU A N 1
ATOM 581 C CA . GLU A 1 76 ? 7.029 -2.303 8.619 1.00 96.69 76 GLU A CA 1
ATOM 582 C C . GLU A 1 76 ? 5.549 -2.448 8.951 1.00 96.69 76 GLU A C 1
ATOM 584 O O . GLU A 1 76 ? 4.696 -1.845 8.296 1.00 96.69 76 GLU A O 1
ATOM 589 N N . ILE A 1 77 ? 5.264 -3.243 9.983 1.00 95.75 77 ILE A N 1
ATOM 590 C CA . ILE A 1 77 ? 3.926 -3.476 10.528 1.00 95.75 77 ILE A CA 1
ATOM 591 C C . ILE A 1 77 ? 4.025 -3.268 12.045 1.00 95.75 77 ILE A C 1
ATOM 593 O O . ILE A 1 77 ? 4.366 -4.211 12.758 1.00 95.75 77 ILE A O 1
ATOM 597 N N . PRO A 1 78 ? 3.800 -2.041 12.547 1.00 94.06 78 PRO A N 1
ATOM 598 C CA . PRO A 1 78 ? 3.931 -1.740 13.974 1.00 94.06 78 PRO A CA 1
ATOM 599 C C . PRO A 1 78 ? 2.906 -2.467 14.851 1.00 94.06 78 PRO A C 1
ATOM 601 O O . PRO A 1 78 ? 3.171 -2.735 16.021 1.00 94.06 78 PRO A O 1
ATOM 604 N N . GLY A 1 79 ? 1.734 -2.766 14.289 1.00 92.44 79 GLY A N 1
ATOM 605 C CA . GLY A 1 79 ? 0.664 -3.476 14.973 1.00 92.44 79 GLY A CA 1
ATOM 606 C C . GLY A 1 79 ? 0.508 -4.913 14.482 1.00 92.44 79 GLY A C 1
ATOM 607 O O . GLY A 1 79 ? 1.465 -5.683 14.414 1.00 92.44 79 GLY A O 1
ATOM 608 N N . LYS A 1 80 ? -0.729 -5.310 14.184 1.00 92.44 80 LYS A N 1
ATOM 609 C CA . LYS A 1 80 ? -1.072 -6.690 13.801 1.00 92.44 80 LYS A CA 1
ATOM 610 C C . LYS A 1 80 ? -1.240 -6.866 12.302 1.00 92.44 80 LYS A C 1
ATOM 612 O O . LYS A 1 80 ? -1.112 -7.987 11.812 1.00 92.44 80 LYS A O 1
ATOM 617 N N . THR A 1 81 ? -1.569 -5.799 11.578 1.00 91.69 81 THR A N 1
ATOM 618 C CA . THR A 1 81 ? -1.834 -5.869 10.139 1.00 91.69 81 THR A CA 1
ATOM 619 C C . THR A 1 81 ? -1.225 -4.685 9.400 1.00 91.69 81 THR A C 1
ATOM 621 O O . THR A 1 81 ? -0.987 -3.637 9.983 1.00 91.69 81 THR A O 1
ATOM 624 N N . ALA A 1 82 ? -0.948 -4.850 8.104 1.00 90.19 82 ALA A N 1
ATOM 625 C CA . ALA A 1 82 ? -0.398 -3.767 7.292 1.00 90.19 82 ALA A CA 1
ATOM 626 C C . ALA A 1 82 ? -1.503 -2.864 6.725 1.00 90.19 82 ALA A C 1
ATOM 628 O O . ALA A 1 82 ? -1.592 -1.685 7.034 1.00 90.19 82 ALA A O 1
ATOM 629 N N . LEU A 1 83 ? -2.353 -3.400 5.847 1.00 90.81 83 LEU A N 1
ATOM 630 C CA . LEU A 1 83 ? -3.524 -2.700 5.327 1.00 90.81 83 LEU A CA 1
ATOM 631 C C . LEU A 1 83 ? -4.514 -3.677 4.695 1.00 90.81 83 LEU A C 1
ATOM 633 O O . LEU A 1 83 ? -4.144 -4.757 4.241 1.00 90.81 83 LEU A O 1
ATOM 637 N N . GLU A 1 84 ? -5.761 -3.234 4.577 1.00 91.38 84 GLU A N 1
ATOM 638 C CA . GLU A 1 84 ? -6.729 -3.836 3.665 1.00 91.38 84 GLU A CA 1
ATOM 639 C C . GLU A 1 84 ? -6.607 -3.173 2.292 1.00 91.38 84 GLU A C 1
ATOM 641 O O . GLU A 1 84 ? -6.773 -1.958 2.155 1.00 91.38 84 GLU A O 1
ATOM 646 N N . PHE A 1 85 ? -6.291 -3.973 1.276 1.00 91.38 85 PHE A N 1
ATOM 647 C CA . PHE A 1 85 ? -6.002 -3.510 -0.077 1.00 91.38 85 PHE A CA 1
ATOM 648 C C . PHE A 1 85 ? -7.146 -3.858 -1.034 1.00 91.38 85 PHE A C 1
ATOM 650 O O . PHE A 1 85 ? -7.676 -4.966 -0.996 1.00 91.38 85 PHE A O 1
ATOM 657 N N . ARG A 1 86 ? -7.508 -2.920 -1.917 1.00 92.00 86 ARG A N 1
ATOM 658 C CA . ARG A 1 86 ? -8.566 -3.120 -2.923 1.00 92.00 86 ARG A CA 1
ATOM 659 C C . ARG A 1 86 ? -8.116 -2.825 -4.346 1.00 92.00 86 ARG A C 1
ATOM 661 O O . ARG A 1 86 ? -8.499 -3.543 -5.262 1.00 92.00 86 ARG A O 1
ATOM 668 N N . LEU A 1 87 ? -7.391 -1.728 -4.547 1.00 93.88 87 LEU A N 1
ATOM 669 C CA . LEU A 1 87 ? -7.111 -1.204 -5.878 1.00 93.88 87 LEU A CA 1
ATOM 670 C C . LEU A 1 87 ? -5.761 -0.487 -5.898 1.00 93.88 87 LEU A C 1
ATOM 672 O O . LEU A 1 87 ? -5.482 0.333 -5.025 1.00 93.88 87 LEU A O 1
ATOM 676 N N . LEU A 1 88 ? -4.971 -0.762 -6.935 1.00 94.81 88 LEU A N 1
ATOM 677 C CA . LEU A 1 88 ? -3.804 0.023 -7.326 1.00 94.81 88 LEU A CA 1
ATOM 678 C C . LEU A 1 88 ? -4.120 0.700 -8.659 1.00 94.81 88 LEU A C 1
ATOM 680 O O . LEU A 1 88 ? -4.564 0.043 -9.598 1.00 94.81 88 LEU A O 1
ATOM 684 N N . MET A 1 89 ? -3.873 2.003 -8.743 1.00 96.00 89 MET A N 1
ATOM 685 C CA . MET A 1 89 ? -4.051 2.778 -9.966 1.00 96.00 89 MET A CA 1
ATOM 686 C C . MET A 1 89 ? -2.737 3.468 -10.316 1.00 96.00 89 MET A C 1
ATOM 688 O O . MET A 1 89 ? -2.200 4.229 -9.513 1.00 96.00 89 MET A O 1
ATOM 692 N N . LEU A 1 90 ? -2.238 3.219 -11.524 1.00 95.19 90 LEU A N 1
ATOM 693 C CA . LEU A 1 90 ? -1.096 3.933 -12.080 1.00 95.19 90 LEU A CA 1
ATOM 694 C C . LEU A 1 90 ? -1.619 5.076 -12.946 1.00 95.19 90 LEU A C 1
ATOM 696 O O . LEU A 1 90 ? -2.283 4.846 -13.955 1.00 95.19 90 LEU A O 1
ATOM 700 N N . LYS A 1 91 ? -1.322 6.313 -12.546 1.00 95.75 91 LYS A N 1
ATOM 701 C CA . LYS A 1 91 ? -1.593 7.498 -13.358 1.00 95.75 91 LYS A CA 1
ATOM 702 C C . LYS A 1 91 ? -0.319 7.863 -14.109 1.00 95.75 91 LYS A C 1
ATOM 704 O O . LYS A 1 91 ? 0.675 8.220 -13.482 1.00 95.75 91 LYS A O 1
ATOM 709 N N . ARG A 1 92 ? -0.352 7.781 -15.442 1.00 95.00 92 ARG A N 1
ATOM 710 C CA . ARG A 1 92 ? 0.735 8.296 -16.281 1.00 95.00 92 ARG A CA 1
ATOM 711 C C . ARG A 1 92 ? 0.858 9.806 -16.062 1.00 95.00 92 ARG A C 1
ATOM 713 O O . ARG A 1 92 ? -0.152 10.508 -16.065 1.00 95.00 92 ARG A O 1
ATOM 720 N N . LEU A 1 93 ? 2.085 10.266 -15.856 1.00 92.56 93 LEU A N 1
ATOM 721 C CA . LEU A 1 93 ? 2.441 11.681 -15.838 1.00 92.56 93 LEU A CA 1
ATOM 722 C C . LEU A 1 93 ? 3.122 12.013 -17.169 1.00 92.56 93 LEU A C 1
ATOM 724 O O . LEU A 1 93 ? 3.762 11.136 -17.758 1.00 92.56 93 LEU A O 1
ATOM 728 N N . GLU A 1 94 ? 2.895 13.227 -17.658 1.00 81.06 94 GLU A N 1
ATOM 729 C CA . GLU A 1 94 ? 3.496 13.758 -18.888 1.00 81.06 94 GLU A CA 1
ATOM 730 C C . GLU A 1 94 ? 4.840 14.426 -18.604 1.00 81.06 94 GLU A C 1
ATOM 732 O O . GLU A 1 94 ? 4.973 15.031 -17.513 1.00 81.06 94 GLU A O 1
#

Sequence (94 aa):
LPKGDEGTAVQISYDMGYYSSATTVTLNKAHDVPVRGQENDRVKRMESYVKDFKPISMGLLNLKQGKGVLTLKALEIPGKTALEFRLLMLKRLE

Mean predicted aligned error: 4.01 Å